Protein AF-A0A803QF80-F1 (afdb_monomer_lite)

Sequence (100 aa):
TESEFRALANTAVELKWIRSLLQELQVSVHQIPVIWVDNQKALALAANPVFHARSKHIEIDLHFVRDQILDNQLAVRYVPSVDQAADVLTKLSQLTGFCT

Radius of gyration: 15.34 Å; chains: 1; bounding box: 37×37×39 Å

pLDDT: mean 78.44, std 13.3, range [42.91, 96.44]

Secondary structure (DSSP, 8-state):
-HHHHHHHHHHHHHHHHHHHHHHHTT----SPPEEEES-HHHHHHHH-TT---SSHHHHHHHHHHHHHHHTTS-EEEE--GGG-HHHHHHHHHHHTTS--

Foldseek 3Di:
DLVQLVVLLVVLVVLVVVVVVCVVVVNDDPDQEEAEGQDPVSVCLLVDPPDDDPDPVSVVSSVVSNVCVVVSNHHYYYDHPVPPPVNVVVVVVVVVPPDD

Organism: Cannabis sativa (NCBI:txid3483)

Structure (mmCIF, N/CA/C/O backbone):
data_AF-A0A803QF80-F1
#
_entry.id   AF-A0A803QF80-F1
#
loop_
_atom_site.group_PDB
_atom_site.id
_atom_site.type_symbol
_atom_site.label_atom_id
_atom_site.label_alt_id
_atom_site.label_comp_id
_atom_site.label_asym_id
_atom_site.label_entity_id
_atom_site.label_seq_id
_atom_site.pdbx_PDB_ins_code
_atom_site.Cartn_x
_atom_site.Cartn_y
_atom_site.Cartn_z
_atom_site.occupancy
_atom_site.B_iso_or_equiv
_atom_site.auth_seq_id
_atom_site.auth_comp_id
_atom_site.auth_asym_id
_atom_site.auth_atom_id
_atom_site.pdbx_PDB_model_num
ATOM 1 N N . THR A 1 1 ? 8.559 6.413 -13.547 1.00 63.53 1 THR A N 1
ATOM 2 C CA . THR A 1 1 ? 8.939 5.624 -12.358 1.00 63.53 1 THR A CA 1
ATOM 3 C C . THR A 1 1 ? 8.970 6.452 -11.088 1.00 63.53 1 THR A C 1
ATOM 5 O O . THR A 1 1 ? 8.165 6.177 -10.216 1.00 63.53 1 THR A O 1
ATOM 8 N N . GLU A 1 2 ? 9.847 7.458 -10.946 1.00 70.12 2 GLU A N 1
ATOM 9 C CA . GLU A 1 2 ? 9.884 8.281 -9.715 1.00 70.12 2 GLU A CA 1
ATOM 10 C C . GLU A 1 2 ? 8.612 9.126 -9.541 1.00 70.12 2 GLU A C 1
ATOM 12 O O . GLU A 1 2 ? 8.049 9.161 -8.453 1.00 70.12 2 GLU A O 1
ATOM 17 N N . SER A 1 3 ? 8.104 9.727 -10.622 1.00 75.31 3 SER A N 1
ATOM 18 C CA . SER A 1 3 ? 6.851 10.495 -10.612 1.00 75.31 3 SER A CA 1
ATOM 19 C C . SER A 1 3 ? 5.625 9.653 -10.247 1.00 75.31 3 SER A C 1
ATOM 21 O O . SER A 1 3 ? 4.831 10.066 -9.411 1.00 75.31 3 SER A O 1
ATOM 23 N N . GLU A 1 4 ? 5.477 8.463 -10.831 1.00 76.88 4 GLU A N 1
ATOM 24 C CA . GLU A 1 4 ? 4.363 7.549 -10.526 1.00 76.88 4 GLU A CA 1
ATOM 25 C C . GLU A 1 4 ? 4.445 7.031 -9.091 1.00 76.88 4 GLU A C 1
ATOM 27 O O . GLU A 1 4 ? 3.428 6.886 -8.421 1.00 76.88 4 GLU A O 1
ATOM 32 N N . PHE A 1 5 ? 5.660 6.782 -8.596 1.00 79.50 5 PHE A N 1
ATOM 33 C CA . PHE A 1 5 ? 5.854 6.373 -7.215 1.00 79.50 5 PHE A CA 1
ATOM 34 C C . PHE A 1 5 ? 5.526 7.509 -6.233 1.00 79.50 5 PHE A C 1
ATOM 36 O O . PHE A 1 5 ? 4.830 7.294 -5.243 1.00 79.50 5 PHE A O 1
ATOM 43 N N . ARG A 1 6 ? 5.954 8.739 -6.536 1.00 83.00 6 ARG A N 1
ATOM 44 C CA . ARG A 1 6 ? 5.574 9.927 -5.765 1.00 83.00 6 ARG A CA 1
ATOM 45 C C . ARG A 1 6 ? 4.061 10.136 -5.763 1.00 83.00 6 ARG A C 1
ATOM 47 O O . ARG A 1 6 ? 3.502 10.461 -4.722 1.00 83.00 6 ARG A O 1
ATOM 54 N N . ALA A 1 7 ? 3.401 9.919 -6.901 1.00 85.25 7 ALA A N 1
ATOM 55 C CA . ALA A 1 7 ? 1.946 9.967 -6.990 1.00 85.25 7 ALA A CA 1
ATOM 56 C C . ALA A 1 7 ? 1.301 8.905 -6.084 1.00 85.25 7 ALA A C 1
ATOM 58 O O . ALA A 1 7 ? 0.448 9.253 -5.277 1.00 85.25 7 ALA A O 1
ATOM 59 N N . LEU A 1 8 ? 1.773 7.653 -6.128 1.00 88.00 8 LEU A N 1
ATOM 60 C CA . LEU A 1 8 ? 1.310 6.577 -5.242 1.00 88.00 8 LEU A CA 1
ATOM 61 C C . LEU A 1 8 ? 1.462 6.939 -3.755 1.00 88.00 8 LEU A C 1
ATOM 63 O O . LEU A 1 8 ? 0.524 6.753 -2.980 1.00 88.00 8 LEU A O 1
ATOM 67 N N . ALA A 1 9 ? 2.621 7.469 -3.358 1.00 88.81 9 ALA A N 1
ATOM 68 C CA . ALA A 1 9 ? 2.883 7.874 -1.980 1.00 88.81 9 ALA A CA 1
ATOM 69 C C . ALA A 1 9 ? 1.958 9.013 -1.529 1.00 88.81 9 ALA A C 1
ATOM 71 O O . ALA A 1 9 ? 1.343 8.919 -0.466 1.00 88.81 9 ALA A O 1
ATOM 72 N N . ASN A 1 10 ? 1.785 10.041 -2.362 1.00 90.50 10 ASN A N 1
ATOM 73 C CA . ASN A 1 10 ? 0.867 11.144 -2.082 1.00 90.50 10 ASN A CA 1
ATOM 74 C C . ASN A 1 10 ? -0.580 10.650 -1.945 1.00 90.50 10 ASN A C 1
ATOM 76 O O . ASN A 1 10 ? -1.247 10.982 -0.967 1.00 90.50 10 ASN A O 1
ATOM 80 N N . THR A 1 11 ? -1.045 9.791 -2.859 1.00 91.50 11 THR A N 1
ATOM 81 C CA . THR A 1 11 ? -2.386 9.195 -2.778 1.00 91.50 11 THR A CA 1
ATOM 82 C C . THR A 1 11 ? -2.559 8.378 -1.496 1.00 91.50 11 THR A C 1
ATOM 84 O O . THR A 1 11 ? -3.607 8.453 -0.859 1.00 91.50 11 THR A O 1
ATOM 87 N N . ALA A 1 12 ? -1.538 7.634 -1.059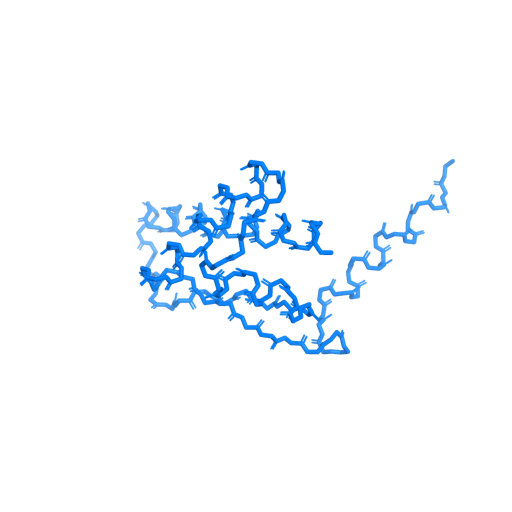 1.00 92.25 12 ALA A N 1
ATOM 88 C CA . ALA A 1 12 ? -1.584 6.899 0.205 1.00 92.25 12 ALA A CA 1
ATOM 89 C C . ALA A 1 12 ? -1.678 7.827 1.433 1.00 92.25 12 ALA A C 1
ATOM 91 O O . ALA A 1 12 ? -2.382 7.501 2.393 1.00 92.25 12 ALA A O 1
ATOM 92 N N . VAL A 1 13 ? -1.002 8.982 1.412 1.00 92.94 13 VAL A N 1
ATOM 93 C CA . VAL A 1 13 ? -1.088 10.001 2.475 1.00 92.94 13 VAL A CA 1
ATOM 94 C C . VAL A 1 13 ? -2.483 10.624 2.525 1.00 92.94 13 VAL A C 1
ATOM 96 O O . VAL A 1 13 ? -3.093 10.660 3.594 1.00 92.94 13 VAL A O 1
ATOM 99 N N . GLU A 1 14 ? -3.014 11.064 1.384 1.00 93.44 14 GLU A N 1
ATOM 100 C CA . GLU A 1 14 ? -4.359 11.648 1.290 1.00 93.44 14 GLU A CA 1
ATOM 101 C C . GLU A 1 14 ? -5.430 10.666 1.767 1.00 93.44 14 GLU A C 1
ATOM 103 O O . GLU A 1 14 ? -6.321 11.016 2.538 1.00 93.44 14 GLU A O 1
ATOM 108 N N . LEU A 1 15 ? -5.305 9.401 1.378 1.00 92.56 15 LEU A N 1
ATOM 109 C CA . LEU A 1 15 ? -6.230 8.348 1.767 1.00 92.56 15 LEU A CA 1
ATOM 110 C C . LEU A 1 15 ? -6.174 8.046 3.270 1.00 92.56 15 LEU A C 1
ATOM 112 O O . LEU A 1 15 ? -7.216 7.827 3.892 1.00 92.56 15 LEU A O 1
ATOM 116 N N . LYS A 1 16 ? -4.976 8.075 3.873 1.00 91.81 16 LYS A N 1
ATOM 117 C CA . LYS A 1 16 ? -4.817 7.994 5.332 1.00 91.81 16 LYS A CA 1
ATOM 118 C C . LYS A 1 16 ? -5.535 9.157 6.010 1.00 91.81 16 LYS A C 1
ATOM 120 O O . LYS A 1 16 ? -6.287 8.932 6.954 1.00 91.81 16 LYS A O 1
ATOM 125 N N . TRP A 1 17 ? -5.337 10.372 5.503 1.00 94.06 17 TRP A N 1
ATOM 126 C CA . TRP A 1 17 ? -5.960 11.575 6.046 1.00 94.06 17 TRP A CA 1
ATOM 127 C C . TRP A 1 17 ? -7.491 11.523 5.959 1.00 94.06 17 TRP A C 1
ATOM 129 O O . TRP A 1 17 ? -8.162 11.738 6.965 1.00 94.06 17 TRP A O 1
ATOM 139 N N . ILE A 1 18 ? -8.051 11.130 4.809 1.00 93.19 18 ILE A N 1
ATOM 140 C CA . ILE A 1 18 ? -9.502 10.948 4.633 1.00 93.19 18 ILE A CA 1
ATOM 141 C C . ILE A 1 18 ? -10.047 9.909 5.619 1.00 93.19 18 ILE A C 1
ATOM 143 O O . ILE A 1 18 ? -11.097 10.125 6.219 1.00 93.19 18 ILE A O 1
ATOM 147 N N . ARG A 1 19 ? -9.346 8.786 5.826 1.00 91.00 19 ARG A N 1
ATOM 148 C CA . ARG A 1 19 ? -9.769 7.766 6.801 1.00 91.00 19 ARG A CA 1
ATOM 149 C C . ARG A 1 19 ? -9.784 8.311 8.224 1.00 91.00 19 ARG A C 1
ATOM 151 O O . ARG A 1 19 ? -10.759 8.068 8.929 1.00 91.00 19 ARG A O 1
ATOM 158 N N . SER A 1 20 ? -8.753 9.050 8.629 1.00 91.31 20 SER A N 1
ATOM 159 C CA . SER A 1 20 ? -8.718 9.700 9.943 1.00 91.31 20 SER A CA 1
ATOM 160 C C . SER A 1 20 ? -9.863 10.699 10.108 1.00 91.31 20 SER A C 1
ATOM 162 O O . SER A 1 20 ? -10.566 10.649 11.112 1.00 91.31 20 SER A O 1
ATOM 164 N N . LEU A 1 21 ? -10.136 11.520 9.090 1.00 94.56 21 LEU A N 1
ATOM 165 C CA . LEU A 1 21 ? -11.262 12.454 9.108 1.00 94.56 21 LEU A CA 1
ATOM 166 C C . LEU A 1 21 ? -12.611 11.729 9.251 1.00 94.56 21 LEU A C 1
ATOM 168 O O . LEU A 1 21 ? -13.451 12.123 10.054 1.00 94.56 21 LEU A O 1
ATOM 172 N N . LEU A 1 22 ? -12.826 10.644 8.504 1.00 93.50 22 LEU A N 1
ATOM 173 C CA . LEU A 1 22 ? -14.056 9.854 8.608 1.00 93.50 22 LEU A CA 1
ATOM 174 C C . LEU A 1 22 ? -14.208 9.206 9.991 1.00 93.50 22 LEU A C 1
ATOM 176 O O . LEU A 1 22 ? -15.317 9.168 10.519 1.00 93.50 22 LEU A O 1
ATOM 180 N N . GLN A 1 23 ? -13.111 8.754 10.603 1.00 91.75 23 GLN A N 1
ATOM 181 C CA . GLN A 1 23 ? -13.117 8.229 11.971 1.00 91.75 23 GLN A CA 1
ATOM 182 C C . GLN A 1 23 ? -13.508 9.299 12.997 1.00 91.75 23 GLN A C 1
ATOM 184 O O . GLN A 1 23 ? -14.325 9.021 13.874 1.00 91.75 23 GLN A O 1
ATOM 189 N N . GLU A 1 24 ? -12.978 10.519 12.874 1.00 94.69 24 GLU A N 1
ATOM 190 C CA . GLU A 1 24 ? -13.348 11.655 13.732 1.00 94.69 24 GLU A CA 1
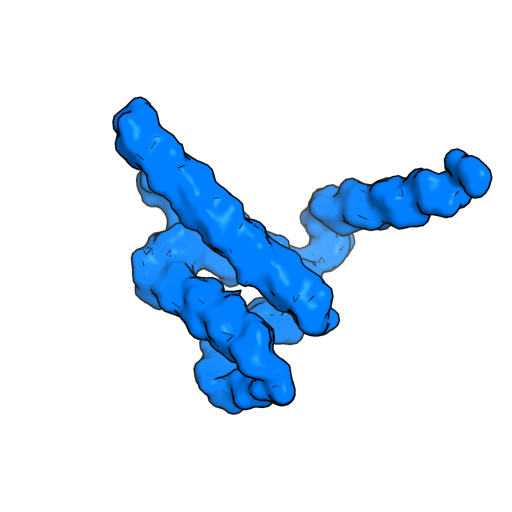ATOM 191 C C . GLU A 1 24 ? -14.833 12.018 13.595 1.00 94.69 24 GLU A C 1
ATOM 193 O O . GLU A 1 24 ? -15.495 12.329 14.584 1.00 94.69 24 GLU A O 1
ATOM 198 N N . LEU A 1 25 ? -15.383 11.894 12.384 1.00 96.44 25 LEU A N 1
ATOM 199 C CA . LEU A 1 25 ? -16.808 12.081 12.097 1.00 96.44 25 LEU A CA 1
ATOM 200 C C . LEU A 1 25 ? -17.683 10.877 12.486 1.00 96.44 25 LEU A C 1
ATOM 202 O O . LEU A 1 25 ? -18.875 10.870 12.184 1.00 96.44 25 LEU A O 1
ATOM 206 N N . GLN A 1 26 ? -17.116 9.858 13.139 1.00 94.44 26 GLN A N 1
ATOM 207 C CA . GLN A 1 26 ? -17.801 8.619 13.529 1.00 94.44 26 GLN A CA 1
ATOM 208 C C . GLN A 1 26 ? -18.389 7.827 12.344 1.00 94.44 26 GLN A C 1
ATOM 210 O O . GLN A 1 26 ? -19.314 7.030 12.507 1.00 94.44 26 GLN A O 1
ATOM 215 N N . VAL A 1 27 ? -17.826 8.000 11.144 1.00 94.19 27 VAL A N 1
ATOM 216 C CA . VAL A 1 27 ? -18.183 7.234 9.947 1.00 94.19 27 VAL A CA 1
ATOM 217 C C . VAL A 1 27 ? -17.300 5.993 9.860 1.00 94.19 27 VAL A C 1
ATOM 219 O O . VAL A 1 27 ? -16.086 6.061 9.662 1.00 94.19 27 VAL A O 1
ATOM 222 N N . SER A 1 28 ? -17.917 4.820 9.976 1.00 87.31 28 SER A N 1
ATOM 223 C CA . SER A 1 28 ? -17.212 3.544 9.924 1.00 87.31 28 SER A CA 1
ATOM 224 C C . SER A 1 28 ? -16.887 3.126 8.485 1.00 87.31 28 SER A C 1
ATOM 226 O O . SER A 1 28 ? -17.776 2.751 7.720 1.00 87.31 28 SER A O 1
ATOM 228 N N . VAL A 1 29 ? -15.600 3.116 8.129 1.00 85.19 29 VAL A N 1
ATOM 229 C CA . VAL A 1 29 ? -15.111 2.562 6.855 1.00 85.19 29 VAL A CA 1
ATOM 230 C C . VAL A 1 29 ? -14.471 1.201 7.106 1.00 85.19 29 VAL A C 1
ATOM 232 O O . VAL A 1 29 ? -13.348 1.108 7.596 1.00 85.19 29 VAL A O 1
ATOM 235 N N . HIS A 1 30 ? -15.187 0.131 6.769 1.00 84.94 30 HIS A N 1
ATOM 236 C CA . HIS A 1 30 ? -14.716 -1.244 6.983 1.00 84.94 30 HIS A CA 1
ATOM 237 C C . HIS A 1 30 ? -13.910 -1.807 5.810 1.00 84.94 30 HIS A C 1
ATOM 239 O O . HIS A 1 30 ? -13.182 -2.783 5.971 1.00 84.94 30 HIS A O 1
ATOM 245 N N . GLN A 1 31 ? -14.020 -1.196 4.630 1.00 88.81 31 GLN A N 1
ATOM 246 C CA . GLN A 1 31 ? -13.275 -1.638 3.461 1.00 88.81 31 GLN A CA 1
ATOM 247 C C . GLN A 1 31 ? -11.850 -1.074 3.471 1.00 88.81 31 GLN A C 1
ATOM 249 O O . GLN A 1 31 ? -11.613 0.098 3.782 1.00 88.81 31 GLN A O 1
ATOM 254 N N . ILE A 1 32 ? -10.905 -1.931 3.096 1.00 90.56 32 ILE A N 1
ATOM 255 C CA . ILE A 1 32 ? -9.529 -1.545 2.809 1.00 90.56 32 ILE A CA 1
ATOM 256 C C . ILE A 1 32 ? -9.533 -0.827 1.456 1.00 90.56 32 ILE A C 1
ATOM 258 O O . ILE A 1 32 ? -10.004 -1.400 0.468 1.00 90.56 32 ILE A O 1
ATOM 262 N N . PRO A 1 33 ? -9.054 0.419 1.387 1.00 91.06 33 PRO A N 1
ATOM 263 C CA . PRO A 1 33 ? -8.982 1.147 0.135 1.00 91.06 33 PRO A CA 1
ATOM 264 C C . PRO A 1 33 ? -7.955 0.518 -0.809 1.00 91.06 33 PRO A C 1
ATOM 266 O O . PRO A 1 33 ? -6.927 -0.009 -0.379 1.00 91.06 33 PRO A O 1
ATOM 269 N N . VAL A 1 34 ? -8.236 0.593 -2.109 1.00 91.69 34 VAL A N 1
ATOM 270 C CA . VAL A 1 34 ? -7.386 0.035 -3.163 1.00 91.69 34 VAL A CA 1
ATOM 271 C C . VAL A 1 34 ? -6.884 1.166 -4.053 1.00 91.69 34 VAL A C 1
ATOM 273 O O . VAL A 1 34 ? -7.693 1.875 -4.646 1.00 91.69 34 VAL A O 1
ATOM 276 N N . ILE A 1 35 ? -5.566 1.307 -4.182 1.00 90.44 35 ILE A N 1
ATOM 277 C CA . ILE A 1 35 ? -4.947 2.159 -5.201 1.00 90.44 35 ILE A CA 1
ATOM 278 C C . ILE A 1 35 ? -4.608 1.291 -6.412 1.00 90.44 35 ILE A C 1
ATOM 280 O O . ILE A 1 35 ? -3.924 0.272 -6.294 1.00 90.44 35 ILE A O 1
ATOM 284 N N . TRP A 1 36 ? -5.093 1.705 -7.578 1.00 87.62 36 TRP A N 1
ATOM 285 C CA . TRP A 1 36 ? -4.796 1.064 -8.853 1.00 87.62 36 TRP A CA 1
ATOM 286 C C . TRP A 1 36 ? -3.657 1.803 -9.547 1.00 87.62 36 TRP A C 1
ATOM 288 O O . TRP A 1 36 ? -3.677 3.029 -9.624 1.00 87.62 36 TRP A O 1
ATOM 298 N N . VAL A 1 37 ? -2.657 1.056 -10.007 1.00 86.31 37 VAL A N 1
ATOM 299 C CA . VAL A 1 37 ? -1.443 1.593 -10.629 1.00 86.31 37 VAL A CA 1
ATOM 300 C C . VAL A 1 37 ? -1.210 0.883 -11.957 1.00 86.31 37 VAL A C 1
ATOM 302 O O . VAL A 1 37 ? -1.251 -0.345 -12.015 1.00 86.31 37 VAL A O 1
ATOM 305 N N . ASP A 1 38 ? -0.914 1.630 -13.013 1.00 80.50 38 ASP A N 1
ATOM 306 C CA . ASP A 1 38 ? -0.646 1.100 -14.354 1.00 80.50 38 ASP A CA 1
ATOM 307 C C . ASP A 1 38 ? 0.828 0.853 -14.665 1.00 80.50 38 ASP A C 1
ATOM 309 O O . ASP A 1 38 ? 1.174 0.277 -15.700 1.00 80.50 38 ASP A O 1
ATOM 313 N N . ASN A 1 39 ? 1.716 1.208 -13.740 1.00 80.12 39 ASN A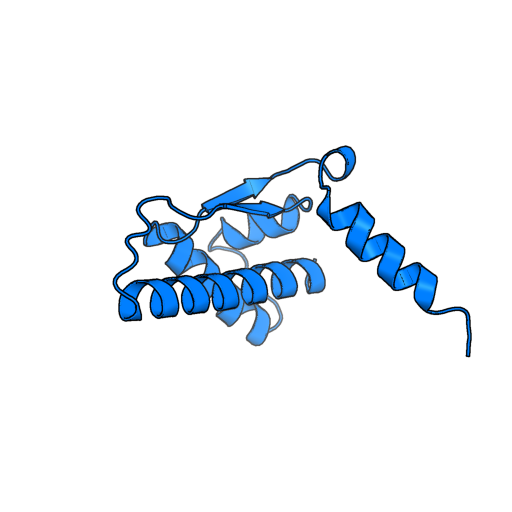 N 1
ATOM 314 C CA . ASN A 1 39 ? 3.115 0.843 -13.823 1.00 80.12 39 ASN A CA 1
ATOM 315 C C . ASN A 1 39 ? 3.447 -0.349 -12.918 1.00 80.12 39 ASN A C 1
ATOM 317 O O . ASN A 1 39 ? 3.600 -0.220 -11.700 1.00 80.12 39 ASN A O 1
ATOM 321 N N . GLN A 1 40 ? 3.684 -1.509 -13.535 1.00 76.94 40 GLN A N 1
ATOM 322 C CA . GLN A 1 40 ? 4.163 -2.709 -12.838 1.00 76.94 40 GLN A CA 1
ATOM 323 C C . GLN A 1 40 ? 5.463 -2.468 -12.057 1.00 76.94 40 GLN A C 1
ATOM 325 O O . GLN A 1 40 ? 5.677 -3.092 -11.021 1.00 76.94 40 GLN A O 1
ATOM 330 N N . LYS A 1 41 ? 6.323 -1.539 -12.503 1.00 72.44 41 LYS A N 1
ATOM 331 C CA . LYS A 1 41 ? 7.541 -1.161 -11.772 1.00 72.44 41 LYS A CA 1
ATOM 332 C C . LYS A 1 41 ? 7.215 -0.449 -10.464 1.00 72.44 41 LYS A C 1
ATOM 334 O O . LYS A 1 41 ? 7.897 -0.699 -9.480 1.00 72.44 41 LYS A O 1
ATOM 339 N N . ALA A 1 42 ? 6.191 0.404 -10.435 1.00 72.62 42 ALA A N 1
ATOM 340 C CA . ALA A 1 42 ? 5.758 1.074 -9.209 1.00 72.62 42 ALA A CA 1
ATOM 341 C C . ALA A 1 42 ? 5.143 0.071 -8.218 1.00 72.62 42 ALA A C 1
ATOM 343 O O . ALA A 1 42 ? 5.460 0.121 -7.030 1.00 72.62 42 ALA A O 1
ATOM 344 N N . LEU A 1 43 ? 4.366 -0.902 -8.714 1.00 78.62 43 LEU A N 1
ATOM 345 C CA . LEU A 1 43 ? 3.867 -2.014 -7.899 1.00 78.62 43 LEU A CA 1
ATOM 346 C C . LEU A 1 43 ? 5.014 -2.862 -7.325 1.00 78.62 43 LEU A C 1
ATOM 348 O O . LEU A 1 43 ? 5.042 -3.143 -6.129 1.00 78.62 43 LEU A O 1
ATOM 352 N N . ALA A 1 44 ? 5.983 -3.245 -8.160 1.00 73.69 44 ALA A N 1
ATOM 353 C CA . ALA A 1 44 ? 7.139 -4.030 -7.733 1.00 73.69 44 ALA A CA 1
ATOM 354 C C . ALA A 1 44 ? 8.016 -3.272 -6.725 1.00 73.69 44 ALA A C 1
ATOM 356 O O . ALA A 1 44 ? 8.528 -3.875 -5.782 1.00 73.69 44 ALA A O 1
ATOM 357 N N . LEU A 1 45 ? 8.163 -1.953 -6.895 1.00 72.38 45 LEU A N 1
ATOM 358 C CA . LEU A 1 45 ? 8.882 -1.107 -5.949 1.00 72.38 45 LEU A CA 1
ATOM 359 C C . LEU A 1 45 ? 8.166 -1.115 -4.594 1.00 72.38 45 LEU A C 1
ATOM 361 O O . LEU A 1 45 ? 8.803 -1.395 -3.581 1.00 72.38 45 LEU A O 1
ATOM 365 N N . ALA A 1 46 ? 6.848 -0.895 -4.570 1.00 69.31 46 ALA A N 1
ATOM 366 C CA . ALA A 1 46 ? 6.059 -0.951 -3.342 1.00 69.31 46 ALA A CA 1
ATOM 367 C C . ALA A 1 46 ? 6.160 -2.326 -2.653 1.00 69.31 46 ALA A C 1
ATOM 369 O O . ALA A 1 46 ? 6.318 -2.380 -1.440 1.00 69.31 46 ALA A O 1
ATOM 370 N N . ALA A 1 47 ? 6.172 -3.429 -3.406 1.00 70.12 47 ALA A N 1
ATOM 371 C CA . ALA A 1 47 ? 6.167 -4.782 -2.845 1.00 70.12 47 ALA A CA 1
ATOM 372 C C . ALA A 1 47 ? 7.541 -5.333 -2.397 1.00 70.12 47 ALA A C 1
ATOM 374 O O . ALA A 1 47 ? 7.571 -6.257 -1.587 1.00 70.12 47 ALA A O 1
ATOM 375 N N . ASN A 1 48 ? 8.676 -4.831 -2.910 1.00 67.94 48 ASN A N 1
ATOM 376 C CA . ASN A 1 48 ? 9.982 -5.482 -2.706 1.00 67.94 48 ASN A CA 1
ATOM 377 C C . ASN A 1 48 ? 10.953 -4.697 -1.794 1.00 67.94 48 ASN A C 1
ATOM 379 O O . ASN A 1 48 ? 11.521 -3.701 -2.248 1.00 67.94 48 ASN A O 1
ATOM 383 N N . PRO A 1 49 ? 11.274 -5.182 -0.577 1.00 54.06 49 PRO A N 1
ATOM 384 C CA . PRO A 1 49 ? 12.140 -4.489 0.383 1.00 54.06 49 PRO A CA 1
ATOM 385 C C . PRO A 1 49 ? 13.607 -4.320 -0.057 1.00 54.06 49 PRO A C 1
ATOM 387 O O . PRO A 1 49 ? 14.323 -3.534 0.552 1.00 54.06 49 PRO A O 1
ATOM 390 N N . VAL A 1 50 ? 14.063 -5.011 -1.108 1.00 55.94 50 VAL A N 1
ATOM 391 C CA . VAL A 1 50 ? 15.483 -5.054 -1.522 1.00 55.94 50 VAL A CA 1
ATOM 392 C C . VAL A 1 50 ? 15.889 -3.880 -2.433 1.00 55.94 50 VAL A C 1
ATOM 394 O O . VAL A 1 50 ? 17.063 -3.704 -2.753 1.00 55.94 50 VAL A O 1
ATOM 397 N N . PHE A 1 51 ? 14.946 -3.036 -2.862 1.00 58.66 51 PHE A N 1
ATOM 398 C CA . PHE A 1 51 ? 15.281 -1.864 -3.675 1.00 58.66 51 PHE A CA 1
ATOM 399 C C . PHE A 1 51 ? 15.813 -0.708 -2.818 1.00 58.66 51 PHE A C 1
ATOM 401 O O . PHE A 1 51 ? 15.042 0.026 -2.203 1.00 58.66 51 PHE A O 1
ATOM 408 N N . HIS A 1 52 ? 17.131 -0.500 -2.852 1.00 59.34 52 HIS A N 1
ATOM 409 C CA . HIS A 1 52 ? 17.756 0.743 -2.402 1.00 59.34 52 HIS A CA 1
ATOM 410 C C . HIS A 1 52 ? 17.438 1.855 -3.405 1.00 59.34 52 HIS A C 1
ATOM 412 O O . HIS A 1 52 ? 18.017 1.921 -4.495 1.00 59.34 52 HIS A O 1
ATOM 418 N N . ALA A 1 53 ? 16.486 2.723 -3.064 1.00 59.78 53 ALA A N 1
ATOM 419 C CA . ALA A 1 53 ? 16.251 3.922 -3.852 1.00 59.78 53 ALA A CA 1
ATOM 420 C C . ALA A 1 53 ? 17.515 4.797 -3.824 1.00 59.78 53 ALA A C 1
ATOM 422 O O . ALA A 1 53 ? 18.117 5.006 -2.775 1.00 59.78 53 ALA A O 1
ATOM 423 N N . ARG A 1 54 ? 17.927 5.337 -4.979 1.00 62.59 54 ARG A N 1
ATOM 424 C CA . ARG A 1 54 ? 19.101 6.230 -5.059 1.00 62.59 54 ARG A CA 1
ATOM 425 C C . ARG A 1 54 ? 18.898 7.563 -4.325 1.00 62.59 54 ARG A C 1
ATOM 427 O O . ARG A 1 54 ? 19.875 8.269 -4.093 1.00 62.59 54 ARG A O 1
ATOM 434 N N . SER A 1 55 ? 17.657 7.889 -3.964 1.00 68.00 55 SER A N 1
ATOM 435 C CA . SER A 1 55 ? 17.272 9.156 -3.349 1.00 68.00 55 SER A CA 1
ATOM 436 C C . SER A 1 55 ? 16.482 8.920 -2.061 1.00 68.00 55 SER A C 1
ATOM 438 O O . SER A 1 55 ? 15.456 8.241 -2.070 1.00 68.00 55 SER A O 1
ATOM 440 N N . LYS A 1 56 ? 16.934 9.531 -0.961 1.00 71.75 56 LYS A N 1
ATOM 441 C CA . LYS A 1 56 ? 16.386 9.351 0.396 1.00 71.75 56 LYS A CA 1
ATOM 442 C C . LYS A 1 56 ? 14.884 9.651 0.511 1.00 71.75 56 LYS A C 1
ATOM 444 O O . LYS A 1 56 ? 14.186 8.992 1.271 1.00 71.75 56 LYS A O 1
ATOM 449 N N . HIS A 1 57 ? 14.366 10.635 -0.229 1.00 69.88 57 HIS A N 1
ATOM 450 C CA . HIS A 1 57 ? 12.937 10.983 -0.189 1.00 69.88 57 HIS A CA 1
ATOM 451 C C . HIS A 1 57 ? 12.047 9.875 -0.755 1.00 69.88 57 HIS A C 1
ATOM 453 O O . HIS A 1 57 ? 10.975 9.631 -0.218 1.00 69.88 57 HIS A O 1
ATOM 459 N N . ILE A 1 58 ? 12.516 9.175 -1.789 1.00 71.44 58 ILE A N 1
ATOM 460 C CA . ILE A 1 58 ? 11.811 8.031 -2.377 1.00 71.44 58 ILE A CA 1
ATOM 461 C C . ILE A 1 58 ? 11.792 6.875 -1.378 1.00 71.44 58 ILE A C 1
ATOM 463 O O . ILE A 1 58 ? 10.782 6.202 -1.247 1.00 71.44 58 ILE A O 1
ATOM 467 N N . GLU A 1 59 ? 12.895 6.646 -0.665 1.00 73.94 59 GLU A N 1
ATOM 468 C CA . GLU A 1 59 ? 13.008 5.561 0.313 1.00 73.94 59 GLU A CA 1
ATOM 469 C C . GLU A 1 59 ? 12.024 5.719 1.481 1.00 73.94 59 GLU A C 1
ATOM 471 O O . GLU A 1 59 ? 11.374 4.750 1.870 1.00 73.94 59 GLU A O 1
ATOM 476 N N . ILE A 1 60 ? 11.862 6.944 1.994 1.00 79.62 60 ILE A N 1
ATOM 477 C CA . ILE A 1 60 ? 10.905 7.250 3.068 1.00 79.62 60 ILE A CA 1
ATOM 478 C C . ILE A 1 60 ? 9.466 7.019 2.594 1.00 79.62 60 ILE A C 1
ATOM 480 O O . ILE A 1 60 ? 8.705 6.312 3.254 1.00 79.62 60 ILE A O 1
ATOM 484 N N . ASP A 1 61 ? 9.112 7.569 1.432 1.00 83.19 61 ASP A N 1
ATOM 485 C CA . ASP A 1 61 ? 7.793 7.393 0.818 1.00 83.19 61 ASP A CA 1
ATOM 486 C C . ASP A 1 61 ? 7.486 5.899 0.577 1.00 83.19 61 ASP A C 1
ATOM 488 O O . ASP A 1 61 ? 6.360 5.434 0.756 1.00 83.19 61 ASP A O 1
ATOM 492 N N . LEU A 1 62 ? 8.505 5.118 0.205 1.00 79.50 62 LEU A N 1
ATOM 493 C CA . LEU A 1 62 ? 8.410 3.682 -0.064 1.00 79.50 62 LEU A CA 1
ATOM 494 C C . LEU A 1 62 ? 8.181 2.866 1.195 1.00 79.50 62 LEU A C 1
ATOM 496 O O . LEU A 1 62 ? 7.364 1.946 1.186 1.00 79.50 62 LEU A O 1
ATOM 500 N N . HIS A 1 63 ? 8.882 3.212 2.268 1.00 85.00 63 HIS A N 1
ATOM 501 C CA . HIS A 1 63 ? 8.665 2.606 3.570 1.00 85.00 63 HIS A CA 1
ATOM 502 C C . HIS A 1 63 ? 7.248 2.900 4.072 1.00 85.00 63 HIS A C 1
ATOM 504 O O . HIS A 1 63 ? 6.521 1.975 4.412 1.00 85.00 63 HIS A O 1
ATOM 510 N N . PHE A 1 64 ? 6.797 4.152 3.963 1.00 87.12 64 PHE A N 1
ATOM 511 C CA . PHE A 1 64 ? 5.445 4.540 4.358 1.00 87.12 64 PHE A CA 1
ATOM 512 C C . PHE A 1 64 ? 4.351 3.757 3.616 1.00 87.12 64 PHE A C 1
ATOM 514 O O . PHE A 1 64 ? 3.439 3.220 4.243 1.00 87.12 64 PHE A O 1
ATOM 521 N N . VAL A 1 65 ? 4.426 3.670 2.281 1.00 88.19 65 VAL A N 1
ATOM 522 C CA . VAL A 1 65 ? 3.433 2.919 1.492 1.00 88.19 65 VAL A CA 1
ATOM 523 C C . VAL A 1 65 ? 3.458 1.433 1.856 1.00 88.19 65 VAL A C 1
ATOM 525 O O . VAL A 1 65 ? 2.402 0.807 1.924 1.00 88.19 65 VAL A O 1
ATOM 528 N N . ARG A 1 66 ? 4.639 0.866 2.123 1.00 86.62 66 ARG A N 1
ATOM 529 C CA . ARG A 1 66 ? 4.777 -0.530 2.562 1.00 86.62 66 ARG A CA 1
ATOM 530 C C . ARG A 1 66 ? 4.126 -0.787 3.902 1.00 86.62 66 ARG A C 1
ATOM 532 O O . ARG A 1 66 ? 3.361 -1.739 3.999 1.00 86.62 66 ARG A O 1
ATOM 539 N N . ASP A 1 67 ? 4.400 0.049 4.894 1.00 89.44 67 ASP A N 1
ATOM 540 C CA . ASP A 1 67 ? 3.840 -0.110 6.235 1.00 89.44 67 ASP A CA 1
ATOM 541 C C . ASP A 1 67 ? 2.310 -0.094 6.173 1.00 89.44 67 ASP A C 1
ATOM 543 O O . ASP A 1 67 ? 1.649 -0.960 6.733 1.00 89.44 67 ASP A O 1
ATOM 547 N N . GLN A 1 68 ? 1.736 0.792 5.355 1.00 90.69 68 GLN A N 1
ATOM 548 C CA . GLN A 1 68 ? 0.287 0.856 5.140 1.00 90.69 68 GLN A CA 1
ATOM 549 C C . GLN A 1 68 ? -0.291 -0.415 4.499 1.00 90.69 68 GLN A C 1
ATOM 551 O O . GLN A 1 68 ? -1.431 -0.788 4.790 1.00 90.69 68 GLN A O 1
ATOM 556 N N . ILE A 1 69 ? 0.469 -1.077 3.623 1.00 89.19 69 ILE A N 1
ATOM 557 C CA . ILE A 1 69 ? 0.071 -2.357 3.026 1.00 89.19 69 ILE A CA 1
ATOM 558 C C . ILE A 1 69 ? 0.176 -3.488 4.054 1.00 89.19 69 ILE A C 1
ATOM 560 O O . ILE A 1 69 ? -0.745 -4.295 4.167 1.00 89.19 69 ILE A O 1
ATOM 564 N N . LEU A 1 70 ? 1.272 -3.539 4.817 1.00 88.94 70 LEU A N 1
ATOM 565 C CA . LEU A 1 70 ? 1.511 -4.561 5.840 1.00 88.94 70 LEU A CA 1
ATOM 566 C C . LEU A 1 70 ? 0.502 -4.472 6.992 1.00 88.94 70 LEU A C 1
ATOM 568 O O . LEU A 1 70 ? -0.007 -5.500 7.435 1.00 88.94 70 LEU A O 1
ATOM 572 N N . ASP A 1 71 ? 0.132 -3.257 7.394 1.00 90.00 71 ASP A N 1
ATOM 573 C CA . ASP A 1 71 ? -0.888 -2.977 8.412 1.00 90.00 71 ASP A CA 1
ATOM 574 C C . ASP A 1 71 ? -2.325 -3.162 7.892 1.00 90.00 71 ASP A C 1
ATOM 576 O O . ASP A 1 71 ? -3.304 -2.847 8.582 1.00 90.00 71 ASP A O 1
ATOM 580 N N . ASN A 1 72 ? -2.470 -3.653 6.655 1.00 88.44 72 ASN A N 1
ATOM 581 C CA . ASN A 1 72 ? -3.743 -3.905 5.990 1.00 88.44 72 ASN A CA 1
ATOM 582 C C . ASN A 1 72 ? -4.637 -2.645 5.920 1.00 88.44 72 ASN A C 1
ATOM 584 O O . ASN A 1 72 ? -5.865 -2.734 5.890 1.00 88.44 72 ASN A O 1
ATOM 588 N N . GLN A 1 73 ? -4.019 -1.456 5.917 1.00 90.00 73 GLN A N 1
ATOM 589 C CA . GLN A 1 73 ? -4.689 -0.156 5.798 1.00 90.00 73 GLN A CA 1
ATOM 590 C C . GLN A 1 73 ? -4.845 0.289 4.344 1.00 90.00 73 GLN A C 1
ATOM 592 O O . GLN A 1 73 ? -5.653 1.173 4.056 1.00 90.00 73 GLN A O 1
ATOM 597 N N . LEU A 1 74 ? -4.081 -0.316 3.435 1.00 91.94 74 LEU A N 1
ATOM 598 C CA . LEU A 1 74 ? -4.042 0.002 2.018 1.00 91.94 74 LEU A CA 1
ATOM 599 C C . LEU A 1 74 ? -3.774 -1.260 1.195 1.00 91.94 74 LEU A C 1
ATOM 601 O O . LEU A 1 74 ? -2.926 -2.070 1.545 1.00 91.94 74 LEU A O 1
ATOM 605 N N . ALA A 1 75 ? -4.434 -1.399 0.050 1.00 91.19 75 ALA A N 1
ATOM 606 C CA . ALA A 1 75 ? -4.059 -2.370 -0.969 1.00 91.19 75 ALA A CA 1
ATOM 607 C C . ALA A 1 75 ? -3.616 -1.646 -2.243 1.00 91.19 75 ALA A C 1
ATOM 609 O O . ALA A 1 75 ? -4.218 -0.652 -2.642 1.00 91.19 75 ALA A O 1
ATOM 610 N N . VAL A 1 76 ? -2.590 -2.164 -2.915 1.00 89.06 76 VAL A N 1
ATOM 611 C CA . VAL A 1 76 ? -2.133 -1.647 -4.213 1.00 89.06 76 VAL A CA 1
ATOM 612 C C . VAL A 1 76 ? -2.287 -2.748 -5.254 1.00 89.06 76 VAL A C 1
ATOM 614 O O . VAL A 1 76 ? -1.868 -3.883 -5.024 1.00 89.06 76 VAL A O 1
ATOM 617 N N . ARG A 1 77 ? -2.927 -2.440 -6.384 1.00 88.38 77 ARG A N 1
ATOM 618 C CA . ARG A 1 77 ? -3.202 -3.402 -7.460 1.00 88.38 77 ARG A CA 1
ATOM 619 C C . ARG A 1 77 ? -2.800 -2.847 -8.816 1.00 88.38 77 ARG A C 1
ATOM 621 O O . ARG A 1 77 ? -2.868 -1.646 -9.050 1.00 88.38 77 ARG A O 1
ATOM 628 N N . TYR A 1 78 ? -2.398 -3.742 -9.712 1.00 86.06 78 TYR A N 1
ATOM 629 C CA . TYR A 1 78 ? -2.110 -3.385 -11.095 1.00 86.06 78 TYR A CA 1
ATOM 630 C C . TYR A 1 78 ? -3.399 -3.276 -11.917 1.00 86.06 78 TYR A C 1
ATOM 632 O O . TYR A 1 78 ? -4.261 -4.149 -11.808 1.00 86.06 78 TYR A O 1
ATOM 640 N N . VAL A 1 79 ? -3.496 -2.249 -12.761 1.00 82.12 79 VAL A N 1
ATOM 641 C CA . VAL A 1 79 ? -4.510 -2.132 -13.819 1.00 82.12 79 VAL A CA 1
ATOM 642 C C . VAL A 1 79 ? -3.814 -1.806 -15.146 1.00 82.12 79 VAL A C 1
ATOM 644 O O . VAL A 1 79 ? -2.907 -0.982 -15.155 1.00 82.12 79 VAL A O 1
ATOM 647 N N . PRO A 1 80 ? -4.166 -2.431 -16.278 1.00 78.94 80 PRO A N 1
ATOM 648 C CA . PRO A 1 80 ? -3.627 -2.020 -17.573 1.00 78.94 80 PRO A CA 1
ATOM 649 C C . PRO A 1 80 ? -3.958 -0.549 -17.872 1.00 78.94 80 PRO A C 1
ATOM 651 O O . PRO A 1 80 ? -5.077 -0.116 -17.613 1.00 78.94 80 PRO A O 1
ATOM 654 N N . SER A 1 81 ? -3.038 0.216 -18.475 1.00 72.50 81 SER A N 1
ATOM 655 C CA . SER A 1 81 ? -3.282 1.640 -18.792 1.00 72.50 81 SER A CA 1
ATOM 656 C C . SER A 1 81 ? -4.520 1.858 -19.674 1.00 72.50 81 SER A C 1
ATOM 658 O O . SER A 1 81 ? -5.172 2.890 -19.567 1.00 72.50 81 SER A O 1
ATOM 660 N N . VAL A 1 82 ? -4.880 0.876 -20.511 1.00 69.56 82 VAL A N 1
ATOM 661 C CA . VAL A 1 82 ? -6.097 0.908 -21.347 1.00 69.56 82 VAL A CA 1
ATOM 662 C C . VAL A 1 82 ? -7.396 0.904 -20.531 1.00 69.56 82 VAL A C 1
ATOM 664 O O . VAL A 1 82 ? -8.403 1.417 -21.007 1.00 69.56 82 VAL A O 1
ATOM 667 N N . ASP A 1 83 ? -7.349 0.393 -19.299 1.00 69.25 83 ASP A N 1
ATOM 668 C CA . ASP A 1 83 ? -8.486 0.286 -18.381 1.00 69.25 83 ASP A CA 1
ATOM 669 C C . ASP A 1 83 ? -8.400 1.310 -17.229 1.00 69.25 83 ASP A C 1
ATOM 671 O O . ASP A 1 83 ? -9.265 1.357 -16.351 1.00 69.25 83 ASP A O 1
ATOM 675 N N . GLN A 1 84 ? -7.362 2.158 -17.210 1.00 71.62 84 GLN A N 1
ATOM 676 C CA . GLN A 1 84 ? -7.164 3.163 -16.170 1.00 71.62 84 GLN A CA 1
ATOM 677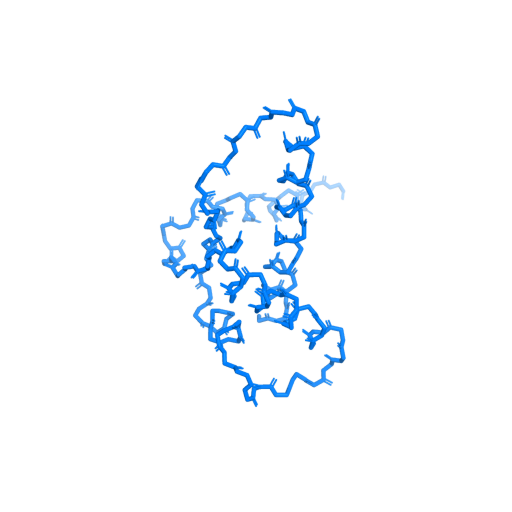 C C . GLN A 1 84 ? -7.897 4.465 -16.523 1.00 71.62 84 GLN A C 1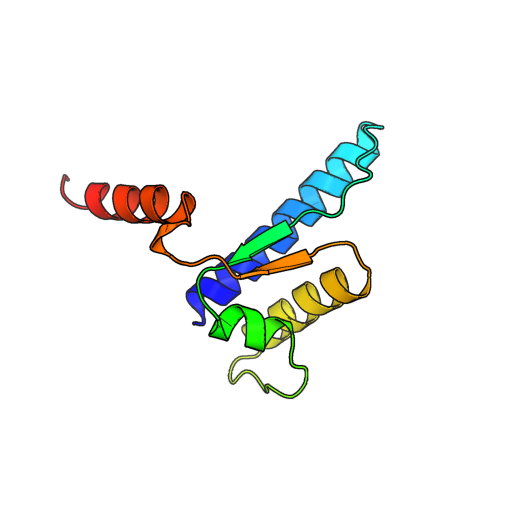
ATOM 679 O O . GLN A 1 84 ? -7.346 5.354 -17.166 1.00 71.62 84 GLN A O 1
ATOM 684 N N . ALA A 1 85 ? -9.125 4.638 -16.022 1.00 69.81 85 ALA A N 1
ATOM 685 C CA . ALA A 1 85 ? -9.907 5.867 -16.230 1.00 69.81 85 ALA A CA 1
ATOM 686 C C . ALA A 1 85 ? -9.179 7.156 -15.782 1.00 69.81 85 ALA A C 1
ATOM 688 O O . ALA A 1 85 ? -9.419 8.230 -16.332 1.00 69.81 85 ALA A O 1
ATOM 689 N N . ALA A 1 86 ? -8.252 7.057 -14.821 1.00 67.75 86 ALA A N 1
ATOM 690 C CA . ALA A 1 86 ? -7.424 8.182 -14.390 1.00 67.75 86 ALA A CA 1
ATOM 691 C C . ALA A 1 86 ? -6.463 8.687 -15.485 1.00 67.75 86 ALA A C 1
ATOM 693 O O . ALA A 1 86 ? -6.172 9.880 -15.516 1.00 67.75 86 ALA A O 1
ATOM 694 N N . ASP A 1 87 ? -6.017 7.820 -16.403 1.00 67.75 87 ASP A N 1
ATOM 695 C CA . ASP A 1 87 ? -5.109 8.187 -17.500 1.00 67.75 87 ASP A CA 1
ATOM 696 C C . ASP A 1 87 ? -5.779 9.141 -18.505 1.00 67.75 87 ASP A C 1
ATOM 698 O O . ASP A 1 87 ? -5.156 10.055 -19.043 1.00 67.75 87 ASP A O 1
ATOM 702 N N . VAL A 1 88 ? -7.094 8.997 -18.701 1.00 67.56 88 VAL A N 1
ATOM 703 C CA . VAL A 1 88 ? -7.882 9.943 -19.505 1.00 67.56 88 VAL A CA 1
ATOM 704 C C . VAL A 1 88 ? -7.831 11.341 -18.880 1.00 67.56 88 VAL A C 1
ATOM 706 O O . VAL A 1 88 ? -7.605 12.323 -19.582 1.00 67.56 88 VAL A O 1
ATOM 709 N N . LEU A 1 89 ? -7.981 11.444 -17.557 1.00 66.31 89 LEU A N 1
ATOM 710 C CA . LEU A 1 89 ? -7.986 12.726 -16.845 1.00 66.31 89 LEU A CA 1
ATOM 711 C C . LEU A 1 89 ? -6.601 13.392 -16.823 1.00 66.31 89 LEU A C 1
ATOM 713 O O . LEU A 1 89 ? -6.506 14.605 -17.011 1.00 66.31 89 LEU A O 1
ATOM 717 N N . THR A 1 90 ? -5.525 12.621 -16.640 1.00 64.50 90 THR A N 1
ATOM 718 C CA . THR A 1 90 ? -4.148 13.148 -16.646 1.00 64.50 90 THR A CA 1
ATOM 719 C C . THR A 1 90 ? -3.662 13.532 -18.042 1.00 64.50 90 THR A C 1
ATOM 721 O O . THR A 1 90 ? -2.870 14.463 -18.169 1.00 64.50 90 THR A O 1
ATOM 724 N N . LYS A 1 91 ? -4.144 12.878 -19.106 1.00 67.12 91 LYS A N 1
ATOM 725 C CA . LYS A 1 91 ? -3.848 13.283 -20.493 1.00 67.12 91 LYS A CA 1
ATOM 726 C C . LYS A 1 91 ? -4.607 14.541 -20.907 1.00 67.12 91 LYS A C 1
ATOM 728 O O . LYS A 1 91 ? -4.046 15.398 -21.589 1.00 67.12 91 LYS A O 1
ATOM 733 N N . LEU A 1 92 ? -5.857 14.694 -20.468 1.00 62.97 92 LEU A N 1
ATOM 734 C CA . LEU A 1 92 ? -6.650 15.894 -20.750 1.00 62.97 92 LEU A CA 1
ATOM 735 C C . LEU A 1 92 ? -6.078 17.146 -20.066 1.00 62.97 92 LEU A C 1
ATOM 737 O O . LEU A 1 92 ? -6.075 18.213 -20.676 1.00 62.97 92 LEU A O 1
ATOM 741 N N . SER A 1 93 ? -5.519 17.023 -18.858 1.00 57.47 93 SER A N 1
AT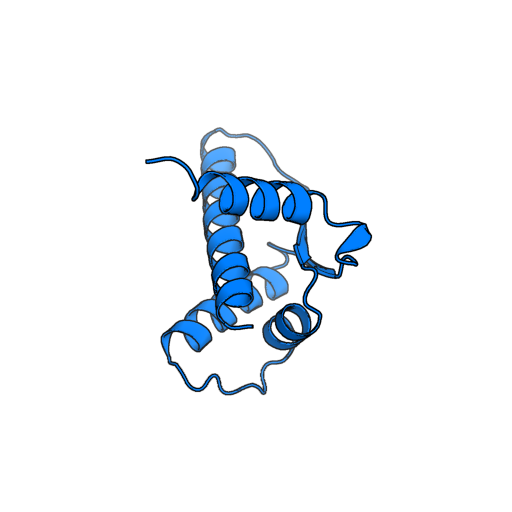OM 742 C CA . SER A 1 93 ? -4.873 18.151 -18.166 1.00 57.47 93 SER A CA 1
ATOM 743 C C . SER A 1 93 ? -3.533 18.584 -18.783 1.00 57.47 93 SER A C 1
ATOM 745 O O . SER A 1 93 ? -3.098 19.715 -18.572 1.00 57.47 93 SER A O 1
ATOM 747 N N . GLN A 1 94 ? -2.889 17.733 -19.592 1.00 57.09 94 GLN A N 1
ATOM 748 C CA . GLN A 1 94 ? -1.701 18.100 -20.379 1.00 57.09 94 GLN A CA 1
ATOM 749 C C . GLN A 1 94 ? -2.055 18.832 -21.681 1.00 57.09 94 GLN A C 1
ATOM 751 O O . GLN A 1 94 ? -1.259 19.628 -22.177 1.00 57.09 94 GLN A O 1
ATOM 756 N N . LEU A 1 95 ? -3.255 18.606 -22.226 1.00 55.66 95 LEU A N 1
ATOM 757 C CA . LEU A 1 95 ? -3.735 19.285 -23.434 1.00 55.66 95 LEU A CA 1
ATOM 758 C C . LEU A 1 95 ? -4.144 20.740 -23.167 1.00 55.66 95 LEU A C 1
ATOM 760 O O . LEU A 1 95 ? -4.055 21.577 -24.061 1.00 55.66 95 LEU A O 1
ATOM 764 N N . THR A 1 96 ? -4.510 21.077 -21.929 1.00 54.94 96 THR A N 1
ATOM 765 C CA . THR A 1 96 ? -4.845 22.453 -21.522 1.00 54.94 96 THR A CA 1
ATOM 766 C C . THR A 1 96 ? -3.630 23.382 -21.367 1.00 54.94 96 THR A C 1
ATOM 768 O O . THR A 1 96 ? -3.801 24.540 -21.005 1.00 54.94 96 THR A O 1
ATOM 771 N N . GLY A 1 97 ? -2.409 22.914 -21.661 1.00 52.91 97 GLY A N 1
ATOM 772 C CA . GLY A 1 97 ? -1.180 23.723 -21.654 1.00 52.91 97 GLY A CA 1
ATOM 773 C C . GLY A 1 97 ? -0.914 24.545 -22.926 1.00 52.91 97 GLY A C 1
ATOM 774 O O . GLY A 1 97 ? 0.070 25.276 -22.972 1.00 52.91 97 GLY A O 1
ATOM 775 N N . PHE A 1 98 ? -1.765 24.450 -23.953 1.00 49.53 98 PHE A N 1
ATOM 776 C CA . PHE A 1 98 ? -1.666 25.240 -25.187 1.00 49.53 98 PHE A CA 1
ATOM 777 C C . PHE A 1 98 ? -2.837 26.220 -25.300 1.00 49.53 98 PHE A C 1
ATOM 779 O O . PHE A 1 98 ? -3.713 26.013 -26.128 1.00 49.53 98 PHE A O 1
ATOM 786 N N . CYS A 1 99 ? -2.876 27.249 -24.449 1.00 44.19 99 CYS A N 1
ATOM 787 C CA . CYS A 1 99 ? -3.549 28.531 -24.712 1.00 44.19 99 CYS A CA 1
ATOM 788 C C . CYS A 1 99 ? -3.339 29.497 -23.529 1.00 44.19 99 CYS A C 1
ATOM 790 O O . CYS A 1 99 ? -4.217 29.625 -22.683 1.00 44.19 99 CYS A O 1
ATOM 792 N N . THR A 1 100 ? -2.197 30.188 -23.500 1.00 42.91 100 THR A N 1
ATOM 793 C CA . THR A 1 100 ? -2.039 31.591 -23.054 1.00 42.91 100 THR A CA 1
ATOM 794 C C . THR A 1 100 ? -0.749 32.135 -23.636 1.00 42.91 100 THR A C 1
ATOM 796 O O . THR A 1 100 ? 0.263 31.408 -23.521 1.00 42.91 100 THR A O 1
#